Protein AF-A0A5Q4BJK0-F1 (afdb_monomer_lite)

Sequence (135 aa):
MPTIARFRTLWGIPAGDYFANWIAIFPDLKAKSYRLCQLGKDTPAPDLRPPGLTPKDHLDFYRKSLERAQILKPVKVNDQSGSDVWTLDRSVDFYRGTFQIDEELGCPGRVTHETHRNRSLFTPYAAKHILEKVP

Radius of gyration: 16.5 Å; chains: 1; bounding box: 42×37×38 Å

Structure (mmCIF, N/CA/C/O backbone):
data_AF-A0A5Q4BJK0-F1
#
_entry.id   AF-A0A5Q4BJK0-F1
#
loop_
_atom_site.group_PDB
_atom_site.id
_atom_site.type_symbol
_atom_site.label_atom_id
_atom_site.label_alt_id
_atom_site.label_comp_id
_atom_site.label_asym_id
_atom_site.label_entity_id
_atom_site.label_seq_id
_atom_site.pdbx_PDB_ins_code
_atom_site.Cartn_x
_atom_site.Cartn_y
_atom_site.Cartn_z
_atom_site.occupancy
_atom_site.B_iso_or_equiv
_atom_site.auth_seq_id
_atom_site.auth_comp_id
_atom_site.auth_asym_id
_atom_site.auth_atom_id
_atom_site.pdbx_PDB_model_num
ATOM 1 N N . MET A 1 1 ? 28.581 -21.369 -3.368 1.00 46.97 1 MET A N 1
ATOM 2 C CA . MET A 1 1 ? 28.879 -19.920 -3.298 1.00 46.97 1 MET A CA 1
ATOM 3 C C . MET A 1 1 ? 27.599 -19.178 -2.934 1.00 46.97 1 MET A C 1
ATOM 5 O O . MET A 1 1 ? 26.579 -19.484 -3.546 1.00 46.97 1 MET A O 1
ATOM 9 N N . PRO A 1 2 ? 27.604 -18.263 -1.950 1.00 50.06 2 PRO A N 1
ATOM 10 C CA . PRO A 1 2 ? 26.428 -17.453 -1.637 1.00 50.06 2 PRO A CA 1
ATOM 11 C C . PRO A 1 2 ? 26.131 -16.488 -2.795 1.00 50.06 2 PRO A C 1
ATOM 13 O O . PRO A 1 2 ? 27.029 -15.825 -3.304 1.00 50.06 2 PRO A O 1
ATOM 16 N N . THR A 1 3 ? 24.874 -16.430 -3.232 1.00 64.44 3 THR A N 1
ATOM 17 C CA . THR A 1 3 ? 24.395 -15.510 -4.275 1.00 64.44 3 THR A CA 1
ATOM 18 C C . THR A 1 3 ? 23.504 -14.450 -3.639 1.00 64.44 3 THR A C 1
ATOM 20 O O . THR A 1 3 ? 22.554 -14.770 -2.925 1.00 64.44 3 THR A O 1
ATOM 23 N N . ILE A 1 4 ? 23.798 -13.172 -3.890 1.00 60.53 4 ILE A N 1
ATOM 24 C CA . ILE A 1 4 ? 22.939 -12.068 -3.451 1.00 60.53 4 ILE A CA 1
ATOM 25 C C . ILE A 1 4 ? 21.682 -12.079 -4.326 1.00 60.53 4 ILE A C 1
ATOM 27 O O . ILE A 1 4 ? 21.711 -11.690 -5.489 1.00 60.53 4 ILE A O 1
ATOM 31 N N . ALA A 1 5 ? 20.566 -12.550 -3.769 1.00 61.09 5 ALA A N 1
ATOM 32 C CA . ALA A 1 5 ? 19.325 -12.724 -4.524 1.00 61.09 5 ALA A CA 1
ATOM 33 C C . ALA A 1 5 ? 18.515 -11.425 -4.697 1.00 61.09 5 ALA A C 1
ATOM 35 O O . ALA A 1 5 ? 17.704 -11.328 -5.622 1.00 61.09 5 ALA A O 1
ATOM 36 N N . ARG A 1 6 ? 18.682 -10.447 -3.793 1.00 61.09 6 ARG A N 1
ATOM 37 C CA . ARG A 1 6 ? 17.825 -9.252 -3.700 1.00 61.09 6 ARG A CA 1
ATOM 38 C C . ARG A 1 6 ? 18.632 -8.023 -3.294 1.00 61.09 6 ARG A C 1
ATOM 40 O O . ARG A 1 6 ? 19.458 -8.105 -2.390 1.00 61.09 6 ARG A O 1
ATOM 47 N N . PHE A 1 7 ? 18.343 -6.889 -3.924 1.00 65.12 7 PHE A N 1
ATOM 48 C CA . PHE A 1 7 ? 18.884 -5.582 -3.552 1.00 65.12 7 PHE A CA 1
ATOM 49 C C . PHE A 1 7 ? 17.729 -4.607 -3.295 1.00 65.12 7 PHE A C 1
ATOM 51 O O . PHE A 1 7 ? 16.747 -4.607 -4.042 1.00 65.12 7 PHE A O 1
ATOM 58 N N . ARG A 1 8 ? 17.810 -3.834 -2.200 1.00 57.38 8 ARG A N 1
ATOM 59 C CA . ARG A 1 8 ? 16.651 -3.109 -1.654 1.00 57.38 8 ARG A CA 1
ATOM 60 C C . ARG A 1 8 ? 16.380 -1.760 -2.320 1.00 57.38 8 ARG A C 1
ATOM 62 O O . ARG A 1 8 ? 15.220 -1.393 -2.348 1.00 57.38 8 ARG A O 1
ATOM 69 N N . THR A 1 9 ? 17.363 -1.050 -2.875 1.00 63.34 9 THR A N 1
ATOM 70 C CA . THR A 1 9 ? 17.125 0.266 -3.511 1.00 63.34 9 THR A CA 1
ATOM 71 C C . THR A 1 9 ? 18.378 0.788 -4.206 1.00 63.34 9 THR A C 1
ATOM 73 O O . THR A 1 9 ? 19.464 0.730 -3.630 1.00 63.34 9 THR A O 1
ATOM 76 N N . LEU A 1 10 ? 18.225 1.433 -5.359 1.00 58.22 10 LEU A N 1
ATOM 77 C CA . LEU A 1 10 ? 19.274 2.244 -5.985 1.00 58.22 10 LEU A CA 1
ATOM 78 C C . LEU A 1 10 ? 19.169 3.687 -5.492 1.00 58.22 10 LEU A C 1
ATOM 80 O O . LEU A 1 10 ? 18.667 4.567 -6.190 1.00 58.22 10 LEU A O 1
ATOM 84 N N . TRP A 1 11 ? 19.589 3.911 -4.246 1.00 59.72 11 TRP A N 1
ATOM 85 C CA . TRP A 1 11 ? 19.702 5.264 -3.707 1.00 59.72 11 TRP A CA 1
ATOM 86 C C . TRP A 1 11 ? 20.515 6.133 -4.676 1.00 59.72 11 TRP A C 1
ATOM 88 O O . TRP A 1 11 ? 21.609 5.745 -5.081 1.00 59.72 11 TRP A O 1
ATOM 98 N N . GLY A 1 12 ? 19.962 7.286 -5.060 1.00 66.38 12 GLY A N 1
ATOM 99 C CA . GLY A 1 12 ? 20.622 8.240 -5.955 1.00 66.38 12 GLY A CA 1
ATOM 100 C C . GLY A 1 12 ? 20.274 8.128 -7.443 1.00 66.38 12 GLY A C 1
ATOM 101 O O . GLY A 1 12 ? 20.795 8.926 -8.215 1.00 66.38 12 GLY A O 1
ATOM 102 N N . ILE A 1 13 ? 19.392 7.209 -7.862 1.00 72.25 13 ILE A N 1
ATOM 103 C CA . ILE A 1 13 ? 18.879 7.182 -9.245 1.00 72.25 13 ILE A CA 1
ATOM 104 C C . ILE A 1 13 ? 17.460 7.760 -9.282 1.00 72.25 13 ILE A C 1
ATOM 106 O O . ILE A 1 13 ? 16.551 7.127 -8.740 1.00 72.25 13 ILE A O 1
ATOM 110 N N . PRO A 1 14 ? 17.240 8.916 -9.937 1.00 76.06 14 PRO A N 1
ATOM 111 C CA . PRO A 1 14 ? 15.900 9.458 -10.127 1.00 76.06 14 PRO A CA 1
ATOM 112 C C . PRO A 1 14 ? 15.022 8.498 -10.933 1.00 76.06 14 PRO A C 1
ATOM 114 O O . PRO A 1 14 ? 15.479 8.002 -11.962 1.00 76.06 14 PRO A O 1
ATOM 117 N N . ALA A 1 15 ? 13.757 8.333 -10.536 1.00 71.06 15 ALA A N 1
ATOM 118 C CA . ALA A 1 15 ? 12.706 7.657 -11.306 1.00 71.06 15 ALA A CA 1
ATOM 119 C C . ALA A 1 15 ? 12.740 7.891 -12.819 1.00 71.06 15 ALA A C 1
ATOM 121 O O . ALA A 1 15 ? 12.712 6.967 -13.643 1.00 71.06 15 ALA A O 1
ATOM 122 N N . GLY A 1 16 ? 12.790 9.173 -13.174 1.00 76.19 16 GLY A N 1
ATOM 123 C CA . GLY A 1 16 ? 12.325 9.610 -14.482 1.00 76.19 16 GLY A CA 1
ATOM 124 C C . GLY A 1 16 ? 10.817 9.388 -14.628 1.00 76.19 16 GLY A C 1
ATOM 125 O O . GLY A 1 16 ? 10.158 8.790 -13.770 1.00 76.19 16 GLY A O 1
ATOM 126 N N . ASP A 1 17 ? 10.261 9.874 -15.729 1.00 80.25 17 ASP A N 1
ATOM 127 C CA . ASP A 1 17 ? 8.843 9.692 -16.016 1.00 80.25 17 ASP A CA 1
ATOM 128 C C . ASP A 1 17 ? 8.528 8.204 -16.180 1.00 80.25 17 ASP A C 1
ATOM 130 O O . ASP A 1 17 ? 9.215 7.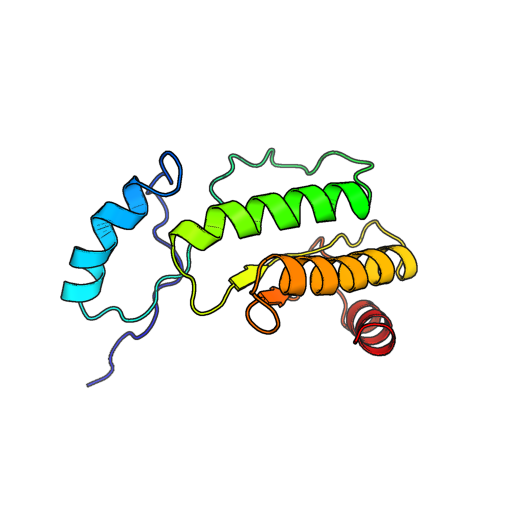481 -16.904 1.00 80.25 17 ASP A O 1
ATOM 134 N N . TYR A 1 18 ? 7.502 7.735 -15.464 1.00 78.94 18 TYR A N 1
ATOM 135 C CA . TYR A 1 18 ? 7.036 6.345 -15.519 1.00 78.94 18 TYR A CA 1
ATOM 136 C C . TYR A 1 18 ? 8.155 5.296 -15.350 1.00 78.94 18 TYR A C 1
ATOM 138 O O . TYR A 1 18 ? 8.125 4.239 -15.979 1.00 78.94 18 TYR A O 1
ATOM 146 N N . PHE A 1 19 ? 9.130 5.579 -14.478 1.00 84.50 19 PHE A N 1
ATOM 147 C CA . PHE A 1 19 ? 10.275 4.710 -14.174 1.00 84.50 19 PHE A CA 1
ATOM 148 C C . PHE A 1 19 ? 11.255 4.484 -15.337 1.00 84.50 19 PHE A C 1
ATOM 150 O O . PHE A 1 19 ? 12.027 3.523 -15.298 1.00 84.50 19 PHE A O 1
ATOM 157 N N . ALA A 1 20 ? 11.259 5.340 -16.366 1.00 86.75 20 ALA A N 1
ATOM 158 C CA . ALA A 1 20 ? 12.110 5.176 -17.548 1.00 86.75 20 ALA A CA 1
ATOM 159 C C . ALA A 1 20 ? 13.595 4.947 -17.204 1.00 86.75 20 ALA A C 1
ATOM 161 O O . ALA A 1 20 ? 14.231 4.051 -17.766 1.00 86.75 20 ALA A O 1
ATOM 162 N N . ASN A 1 21 ? 14.130 5.685 -16.226 1.00 87.12 21 ASN A N 1
ATOM 163 C CA . ASN A 1 21 ? 15.532 5.554 -15.823 1.00 87.12 21 ASN A CA 1
ATOM 164 C C . ASN A 1 21 ? 15.810 4.204 -15.148 1.00 87.12 21 ASN A C 1
ATOM 166 O O . ASN A 1 21 ? 16.869 3.614 -15.347 1.00 87.12 21 ASN A O 1
ATOM 170 N N . TRP A 1 22 ? 14.861 3.690 -14.361 1.00 84.69 22 TRP A N 1
ATOM 171 C CA . TRP A 1 22 ? 14.983 2.375 -13.730 1.00 84.69 22 TRP A CA 1
ATOM 172 C C . TRP A 1 22 ? 14.806 1.228 -14.724 1.00 84.69 22 TRP A C 1
ATOM 174 O O . TRP A 1 22 ? 15.514 0.227 -14.641 1.00 84.69 22 TRP A O 1
ATOM 184 N N . ILE A 1 23 ? 13.909 1.368 -15.698 1.00 87.44 23 ILE A N 1
ATOM 185 C CA . ILE A 1 23 ? 13.720 0.357 -16.743 1.00 87.44 23 ILE A CA 1
ATOM 186 C C . ILE A 1 23 ? 15.015 0.168 -17.546 1.00 87.44 23 ILE A C 1
ATOM 188 O O . ILE A 1 23 ? 15.404 -0.970 -17.817 1.00 87.44 23 ILE A O 1
ATOM 192 N N . ALA A 1 24 ? 15.717 1.262 -17.859 1.00 89.69 24 ALA A N 1
ATOM 193 C CA . ALA A 1 24 ? 16.956 1.237 -18.637 1.00 89.69 24 ALA A CA 1
ATOM 194 C C . ALA A 1 24 ? 18.090 0.426 -17.979 1.00 89.69 24 ALA A C 1
ATOM 196 O O . ALA A 1 24 ? 18.908 -0.162 -18.680 1.00 89.69 24 ALA A O 1
ATOM 197 N N . ILE A 1 25 ? 18.127 0.349 -16.647 1.00 87.31 25 ILE A N 1
ATOM 198 C CA . ILE A 1 25 ? 19.209 -0.317 -15.899 1.00 87.31 25 ILE A CA 1
ATOM 199 C C . ILE A 1 25 ? 18.905 -1.777 -15.534 1.00 87.31 25 ILE A C 1
ATOM 201 O O . ILE A 1 25 ? 19.796 -2.506 -15.093 1.00 87.31 25 ILE A O 1
ATOM 205 N N . PHE A 1 26 ? 17.661 -2.242 -15.690 1.00 87.25 26 PHE A N 1
ATOM 206 C CA . PHE A 1 26 ? 17.302 -3.626 -15.363 1.00 87.25 26 PHE A CA 1
ATOM 207 C C . PHE A 1 26 ? 18.116 -4.687 -16.124 1.00 87.25 26 PHE A C 1
ATOM 209 O O . PHE A 1 26 ? 18.476 -5.686 -15.489 1.00 87.25 26 PHE A O 1
ATOM 216 N N . PRO A 1 27 ? 18.454 -4.520 -17.422 1.00 90.12 27 PRO A N 1
ATOM 217 C CA . PRO A 1 27 ? 19.323 -5.462 -18.128 1.00 90.12 27 PRO A CA 1
ATOM 218 C C . PRO A 1 27 ? 20.692 -5.622 -17.455 1.00 90.12 27 PRO A C 1
ATOM 220 O O . PRO A 1 27 ? 21.136 -6.752 -17.240 1.00 90.12 27 PRO A O 1
ATOM 223 N N . ASP A 1 28 ? 21.309 -4.519 -17.029 1.00 88.56 28 ASP A N 1
ATOM 224 C CA . ASP A 1 28 ? 22.618 -4.526 -16.366 1.00 88.56 28 ASP A CA 1
ATOM 225 C C . ASP A 1 28 ? 22.561 -5.211 -15.000 1.00 88.56 28 ASP A C 1
ATOM 227 O O . ASP A 1 28 ? 23.440 -6.000 -14.643 1.00 88.56 28 ASP A O 1
ATOM 231 N N . LEU A 1 29 ? 21.503 -4.955 -14.224 1.00 85.19 29 LEU A N 1
ATOM 232 C CA . LEU A 1 29 ? 21.287 -5.644 -12.950 1.00 85.19 29 LEU A CA 1
ATOM 233 C C . LEU A 1 29 ? 21.097 -7.149 -13.163 1.00 85.19 29 LEU A C 1
ATOM 235 O O . LEU A 1 29 ? 21.658 -7.963 -12.426 1.00 85.19 29 LEU A O 1
ATOM 239 N N . LYS A 1 30 ? 20.353 -7.538 -14.201 1.00 85.06 30 LYS A N 1
ATOM 240 C CA . LYS A 1 30 ? 20.157 -8.946 -14.551 1.00 85.06 30 LYS A CA 1
ATOM 241 C C . LYS A 1 30 ? 21.473 -9.613 -14.963 1.00 85.06 30 LYS A C 1
ATOM 243 O O . LYS A 1 30 ? 21.731 -10.736 -14.530 1.00 85.06 30 LYS A O 1
ATOM 248 N N . ALA A 1 31 ? 22.321 -8.922 -15.730 1.00 87.25 31 ALA A N 1
ATOM 249 C CA . ALA A 1 31 ? 23.656 -9.396 -16.105 1.00 87.25 31 ALA A CA 1
ATOM 250 C C . ALA A 1 31 ? 24.563 -9.599 -14.877 1.00 87.25 31 ALA A C 1
ATOM 252 O O . ALA A 1 31 ? 25.311 -10.572 -14.805 1.00 87.25 31 ALA A O 1
ATOM 253 N N . LYS A 1 32 ? 24.410 -8.759 -13.845 1.00 85.75 32 LYS A N 1
ATOM 254 C CA . LYS A 1 32 ? 25.060 -8.909 -12.529 1.00 85.75 32 LYS A CA 1
ATOM 255 C C . LYS A 1 32 ? 24.422 -9.986 -11.637 1.00 85.75 32 LYS A C 1
ATOM 257 O O . LYS A 1 32 ? 24.711 -10.059 -10.448 1.00 85.75 32 LYS A O 1
ATOM 262 N N . SER A 1 33 ? 23.574 -10.848 -12.202 1.00 82.56 33 SER A N 1
ATOM 263 C CA . SER A 1 33 ? 22.889 -11.959 -11.528 1.00 82.56 33 SER A CA 1
ATOM 264 C C . SER A 1 33 ? 21.850 -11.571 -10.471 1.00 82.56 33 SER A C 1
ATOM 266 O O . SER A 1 33 ? 21.328 -12.459 -9.791 1.00 82.56 33 SER A O 1
ATOM 268 N N . TYR A 1 34 ? 21.456 -10.298 -10.378 1.00 79.94 34 TYR A N 1
ATOM 269 C CA . TYR A 1 34 ? 20.322 -9.918 -9.537 1.00 79.94 34 TYR A CA 1
ATOM 270 C C . TYR A 1 34 ? 19.021 -10.508 -10.093 1.00 79.94 34 TYR A C 1
ATOM 272 O O . TYR A 1 34 ? 18.796 -10.553 -11.305 1.00 79.94 34 TYR A O 1
ATOM 280 N N . ARG A 1 35 ? 18.162 -10.998 -9.191 1.00 78.56 35 ARG A N 1
ATOM 281 C CA . ARG A 1 35 ? 16.894 -11.662 -9.545 1.00 78.56 35 ARG A CA 1
ATOM 282 C C . ARG A 1 35 ? 15.663 -10.817 -9.227 1.00 78.56 35 ARG A C 1
ATOM 284 O O . ARG A 1 35 ? 14.651 -10.976 -9.897 1.00 78.56 35 ARG A O 1
ATOM 291 N N . LEU A 1 36 ? 15.743 -9.943 -8.221 1.00 72.56 36 LEU A N 1
ATOM 292 C CA . LEU A 1 36 ? 14.663 -9.044 -7.805 1.00 72.56 36 LEU A CA 1
ATOM 293 C C . LEU A 1 36 ? 15.234 -7.687 -7.373 1.00 72.56 36 LEU A C 1
ATOM 295 O O . LEU A 1 36 ? 16.255 -7.633 -6.681 1.00 72.56 36 LEU A O 1
ATOM 299 N N . CYS A 1 37 ? 14.537 -6.613 -7.739 1.00 71.44 37 CYS A N 1
ATOM 300 C CA . CYS A 1 37 ? 14.831 -5.243 -7.329 1.00 71.44 37 CYS A CA 1
ATOM 301 C C . CYS A 1 37 ? 13.601 -4.663 -6.623 1.00 71.44 37 CYS A C 1
ATOM 303 O O . CYS A 1 37 ? 12.492 -4.770 -7.147 1.00 71.44 37 CYS A O 1
ATOM 305 N N . GLN A 1 38 ? 13.785 -4.090 -5.430 1.00 69.88 38 GLN A N 1
ATOM 306 C CA . GLN A 1 38 ? 12.740 -3.304 -4.779 1.00 69.88 38 GLN A CA 1
ATOM 307 C C . GLN A 1 38 ? 12.920 -1.833 -5.156 1.00 69.88 38 GLN A C 1
ATOM 309 O O . GLN A 1 38 ? 14.021 -1.286 -5.099 1.00 69.88 38 GLN A O 1
ATOM 314 N N . LEU A 1 39 ? 11.817 -1.216 -5.560 1.00 67.50 39 LEU A N 1
ATOM 315 C CA . LEU A 1 39 ? 11.765 0.144 -6.064 1.00 67.50 39 LEU A CA 1
ATOM 316 C C . LEU A 1 39 ? 10.943 1.017 -5.110 1.00 67.50 39 LEU A C 1
ATOM 318 O O . LEU A 1 39 ? 9.888 0.596 -4.634 1.00 67.50 39 LEU A O 1
ATOM 322 N N . GLY A 1 40 ? 11.467 2.200 -4.779 1.00 65.88 40 GLY A N 1
ATOM 323 C CA . GLY A 1 40 ? 10.794 3.174 -3.915 1.00 65.88 40 GLY A CA 1
ATOM 324 C C . GLY A 1 40 ? 9.694 3.939 -4.656 1.00 65.88 40 GLY A C 1
ATOM 325 O O . GLY A 1 40 ? 9.585 3.865 -5.875 1.00 65.88 40 GLY A O 1
ATOM 326 N N . LYS A 1 41 ? 8.862 4.701 -3.937 1.00 63.84 41 LYS A N 1
ATOM 327 C CA . LYS A 1 41 ? 7.961 5.665 -4.589 1.00 63.84 41 LYS A CA 1
ATOM 328 C C . LYS A 1 41 ? 8.776 6.905 -4.975 1.00 63.84 41 LYS A C 1
ATOM 330 O O . LYS A 1 41 ? 9.267 7.596 -4.086 1.00 63.84 41 LYS A O 1
ATOM 335 N N . ASP A 1 42 ? 8.884 7.197 -6.273 1.00 56.34 42 ASP A N 1
ATOM 336 C CA . ASP A 1 42 ? 9.464 8.446 -6.791 1.00 56.34 42 ASP A CA 1
ATOM 337 C C . ASP A 1 42 ? 8.515 9.613 -6.566 1.00 56.34 42 ASP A C 1
ATOM 339 O O . ASP A 1 42 ? 7.765 10.038 -7.448 1.00 56.34 42 ASP A O 1
ATOM 343 N N . THR A 1 43 ? 8.500 10.105 -5.342 1.00 51.41 43 THR A N 1
ATOM 344 C CA . THR A 1 43 ? 7.882 11.383 -5.022 1.00 51.41 43 THR A CA 1
ATOM 345 C C . THR A 1 43 ? 8.864 12.154 -4.161 1.00 51.41 43 THR A C 1
ATOM 347 O O . THR A 1 43 ? 9.308 11.592 -3.155 1.00 51.41 43 THR A O 1
ATOM 350 N N . PRO A 1 44 ? 9.188 13.417 -4.497 1.00 46.28 44 PRO A N 1
ATOM 351 C CA . PRO A 1 44 ? 9.698 14.342 -3.501 1.00 46.28 44 PRO A CA 1
ATOM 352 C C . PRO A 1 44 ? 8.568 14.508 -2.485 1.00 46.28 44 PRO A C 1
ATOM 354 O O . PRO A 1 44 ? 7.623 15.265 -2.694 1.00 46.28 44 PRO A O 1
ATOM 357 N N . ALA A 1 45 ? 8.568 13.675 -1.449 1.00 46.81 45 ALA A N 1
ATOM 358 C CA . ALA A 1 45 ? 7.612 13.833 -0.377 1.00 46.81 45 ALA A CA 1
ATOM 359 C C . ALA A 1 45 ? 7.988 15.135 0.340 1.00 46.81 45 ALA A C 1
ATOM 361 O O . ALA A 1 45 ? 9.158 15.290 0.693 1.00 46.81 45 ALA A O 1
ATOM 362 N N . PRO A 1 46 ? 7.053 16.071 0.572 1.00 47.78 46 PRO A N 1
ATOM 363 C CA . PRO A 1 46 ? 7.267 17.016 1.654 1.00 47.78 46 PRO A CA 1
ATOM 364 C C . PRO A 1 46 ? 7.539 16.202 2.926 1.00 47.78 46 PRO A C 1
ATOM 366 O O . PRO A 1 46 ? 6.899 15.168 3.147 1.00 47.78 46 PRO A O 1
ATOM 369 N N . ASP A 1 47 ? 8.476 16.660 3.757 1.00 51.09 47 ASP A N 1
ATOM 370 C CA . ASP A 1 47 ? 8.893 15.968 4.990 1.00 51.09 47 ASP A CA 1
ATOM 371 C C . ASP A 1 47 ? 7.715 15.659 5.938 1.00 51.09 47 ASP A C 1
ATOM 373 O O . ASP A 1 47 ? 7.815 14.812 6.828 1.00 51.09 47 ASP A O 1
ATOM 377 N N . LEU A 1 48 ? 6.565 16.310 5.724 1.00 59.03 48 LEU A N 1
ATOM 378 C CA . LEU A 1 48 ? 5.330 16.125 6.468 1.00 59.03 48 LEU A CA 1
ATOM 379 C C . LEU A 1 48 ? 4.160 15.828 5.523 1.00 59.03 48 LEU A C 1
ATOM 381 O O . LEU A 1 48 ? 3.900 16.559 4.566 1.00 59.03 48 LEU A O 1
ATOM 385 N N . ARG A 1 49 ? 3.401 14.767 5.830 1.00 68.25 49 ARG A N 1
ATOM 386 C CA . ARG A 1 49 ? 2.100 14.528 5.190 1.00 68.25 49 ARG A CA 1
ATOM 387 C C . ARG A 1 49 ? 1.154 15.684 5.537 1.00 68.25 49 ARG A C 1
ATOM 389 O O . ARG A 1 49 ? 1.084 16.038 6.716 1.00 68.25 49 ARG A O 1
ATOM 396 N N . PRO A 1 50 ? 0.396 16.222 4.566 1.00 78.19 50 PRO A N 1
ATOM 397 C CA . PRO A 1 50 ? -0.632 17.211 4.855 1.00 78.19 50 PRO A CA 1
ATOM 398 C C . PRO A 1 50 ? -1.602 16.695 5.931 1.00 78.19 50 PRO A C 1
ATOM 400 O O . PRO A 1 50 ? -2.029 15.535 5.860 1.00 78.19 50 PRO A O 1
ATOM 403 N N . PRO A 1 51 ? -1.947 17.513 6.939 1.00 79.62 51 PRO A N 1
ATOM 404 C CA . PRO A 1 51 ? -2.939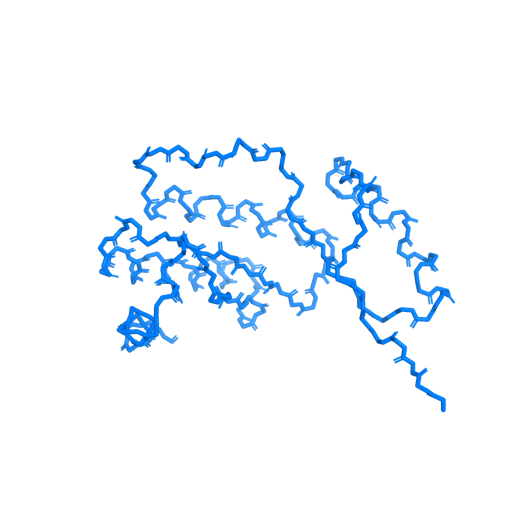 17.125 7.929 1.00 79.62 51 PRO A CA 1
ATOM 405 C C . PRO A 1 51 ? -4.324 17.000 7.281 1.00 79.62 51 PRO A C 1
ATOM 407 O O . PRO A 1 51 ? -4.624 17.653 6.285 1.00 79.62 51 PRO A O 1
ATOM 410 N N . GLY A 1 52 ? -5.187 16.170 7.869 1.00 86.75 52 GLY A N 1
ATOM 411 C CA . GLY A 1 52 ? -6.594 16.065 7.467 1.00 86.75 52 GLY A CA 1
ATOM 412 C C . GLY A 1 52 ? -6.897 15.114 6.305 1.00 86.75 52 GLY A C 1
ATOM 413 O O . GLY A 1 52 ? -8.070 14.950 5.981 1.00 86.75 52 GLY A O 1
ATOM 414 N N . LEU A 1 53 ? -5.895 14.443 5.724 1.00 90.44 53 LEU A N 1
ATOM 415 C CA . LEU A 1 53 ? -6.133 13.429 4.691 1.00 90.44 53 LEU A CA 1
ATOM 416 C C . LEU A 1 53 ? -7.038 12.303 5.206 1.00 90.44 53 LEU A C 1
ATOM 418 O O . LEU A 1 53 ? -6.823 11.733 6.283 1.00 90.44 53 LEU A O 1
ATOM 422 N N . THR A 1 54 ? -8.052 11.978 4.414 1.00 94.56 54 THR A N 1
ATOM 423 C CA . THR A 1 54 ? -9.062 10.969 4.731 1.00 94.56 54 THR A CA 1
ATOM 424 C C . THR A 1 54 ? -8.674 9.590 4.180 1.00 94.56 54 THR A C 1
ATOM 426 O O . THR A 1 54 ? -7.810 9.488 3.301 1.00 94.56 54 THR A O 1
ATOM 429 N N . PRO A 1 55 ? -9.328 8.506 4.646 1.00 96.19 55 PRO A N 1
ATOM 430 C CA . PRO A 1 55 ? -9.228 7.191 4.013 1.00 96.19 55 PRO A CA 1
ATOM 431 C C . PRO A 1 55 ? -9.441 7.225 2.497 1.00 96.19 55 PRO A C 1
ATOM 433 O O . PRO A 1 55 ? -8.680 6.600 1.765 1.00 96.19 55 PRO A O 1
ATOM 436 N N . LYS A 1 56 ? -10.422 8.003 2.020 1.00 96.19 56 LYS A N 1
ATOM 437 C CA . LYS A 1 56 ? -10.719 8.145 0.591 1.00 96.19 56 LYS A CA 1
ATOM 438 C C . LYS A 1 56 ? -9.547 8.762 -0.174 1.00 96.19 56 LYS A C 1
ATOM 440 O O . LYS A 1 56 ? -9.126 8.197 -1.175 1.00 96.19 56 LYS A O 1
ATOM 445 N N . ASP A 1 57 ? -8.971 9.852 0.333 1.00 93.81 57 ASP A N 1
ATOM 446 C CA . ASP A 1 57 ? -7.817 10.491 -0.317 1.00 93.81 57 ASP A CA 1
ATOM 447 C C . ASP A 1 57 ? -6.642 9.510 -0.431 1.00 93.81 57 ASP A C 1
ATOM 449 O O . ASP A 1 57 ? -5.980 9.410 -1.463 1.00 93.81 57 ASP A O 1
ATOM 453 N N . HIS A 1 58 ? -6.399 8.728 0.624 1.00 93.19 58 HIS A N 1
ATOM 454 C CA . HIS A 1 58 ? -5.365 7.697 0.609 1.00 93.19 58 HIS A CA 1
ATOM 455 C C . HIS A 1 58 ? -5.668 6.559 -0.374 1.00 93.19 58 HIS A C 1
ATOM 457 O O . HIS A 1 58 ? -4.727 6.053 -0.983 1.00 93.19 58 HIS A O 1
ATOM 463 N N . LEU A 1 59 ? -6.933 6.164 -0.550 1.00 96.62 59 LEU A N 1
ATOM 464 C CA . LEU A 1 59 ? -7.341 5.183 -1.561 1.00 96.62 59 LEU A CA 1
ATOM 465 C C . LEU A 1 59 ? -7.111 5.706 -2.985 1.00 96.62 59 LEU A C 1
ATOM 467 O O . LEU A 1 59 ? -6.596 4.970 -3.827 1.00 96.62 59 LEU A O 1
ATOM 471 N N . ASP A 1 60 ? -7.386 6.987 -3.235 1.00 95.06 60 ASP A N 1
ATOM 472 C CA . ASP A 1 60 ? -7.111 7.619 -4.528 1.00 95.06 60 ASP A CA 1
ATOM 473 C C . ASP A 1 60 ? -5.600 7.632 -4.829 1.00 95.06 60 ASP A C 1
ATOM 475 O O . ASP A 1 60 ? -5.171 7.308 -5.941 1.00 95.06 60 ASP A O 1
ATOM 479 N N . PHE A 1 61 ? -4.762 7.949 -3.833 1.00 90.94 61 PHE A N 1
ATOM 480 C CA . PHE A 1 61 ? -3.302 7.861 -3.971 1.00 90.94 61 PHE A CA 1
ATOM 481 C C . PHE A 1 61 ? -2.809 6.423 -4.155 1.00 90.94 61 PHE A C 1
ATOM 483 O O . PHE A 1 61 ? -1.866 6.186 -4.918 1.00 90.94 61 PHE A O 1
ATOM 490 N N . TYR A 1 62 ? -3.419 5.472 -3.452 1.00 93.94 62 TYR A N 1
ATOM 491 C CA . TYR A 1 62 ? -3.102 4.054 -3.542 1.00 93.94 62 TYR A CA 1
ATOM 492 C C . TYR A 1 62 ? -3.374 3.516 -4.951 1.00 93.94 62 TYR A C 1
ATOM 494 O O . TYR A 1 62 ? -2.446 2.998 -5.575 1.00 93.94 62 TYR A O 1
ATOM 502 N N . ARG A 1 63 ? -4.573 3.754 -5.506 1.00 95.62 63 ARG A N 1
ATOM 503 C CA . ARG A 1 63 ? -4.929 3.371 -6.883 1.00 95.62 63 ARG A CA 1
ATOM 504 C C . ARG A 1 63 ? -3.931 3.924 -7.896 1.00 95.62 63 ARG A C 1
ATOM 506 O O . ARG A 1 63 ? -3.312 3.152 -8.621 1.00 95.62 63 ARG A O 1
ATOM 513 N N . LYS A 1 64 ? -3.700 5.242 -7.886 1.00 92.56 64 LYS A N 1
ATOM 514 C CA . LYS A 1 64 ? -2.759 5.900 -8.813 1.00 92.56 64 LYS A CA 1
ATOM 515 C C . LYS A 1 64 ? -1.341 5.335 -8.696 1.00 92.56 64 LYS A C 1
ATOM 517 O O . LYS A 1 64 ? -0.624 5.208 -9.688 1.00 92.56 64 LYS A O 1
ATOM 522 N N . SER A 1 65 ? -0.918 4.995 -7.475 1.00 89.62 65 SER A N 1
ATOM 523 C CA . SER A 1 65 ? 0.391 4.380 -7.237 1.00 89.62 65 SER A CA 1
ATOM 524 C C . SER A 1 65 ? 0.483 2.990 -7.862 1.00 89.62 65 SER A C 1
ATOM 526 O O . SER A 1 65 ? 1.509 2.680 -8.469 1.00 89.62 65 SER A O 1
ATOM 528 N N . LEU A 1 66 ? -0.565 2.173 -7.725 1.00 92.44 66 LEU A N 1
ATOM 529 C CA . LEU A 1 66 ? -0.627 0.839 -8.316 1.00 92.44 66 LEU A CA 1
ATOM 530 C C . LEU A 1 66 ? -0.690 0.894 -9.841 1.00 92.44 66 LEU A C 1
ATOM 532 O O . LEU A 1 66 ? 0.123 0.232 -10.478 1.00 92.44 66 LEU A O 1
ATOM 536 N N . GLU A 1 67 ? -1.566 1.722 -10.417 1.00 92.75 67 GLU A N 1
ATOM 537 C CA . GLU A 1 67 ? -1.677 1.936 -11.870 1.00 92.75 67 GLU A CA 1
ATOM 538 C C . GLU A 1 67 ? -0.318 2.285 -12.485 1.00 92.75 67 GLU A C 1
ATOM 540 O O . GLU A 1 67 ? 0.126 1.651 -13.443 1.00 92.75 67 GLU A O 1
ATOM 545 N N . ARG A 1 68 ? 0.408 3.228 -11.872 1.00 88.06 68 ARG A N 1
ATOM 546 C CA . ARG A 1 68 ? 1.760 3.594 -12.308 1.00 88.06 68 ARG A CA 1
ATOM 547 C C . ARG A 1 68 ? 2.738 2.424 -12.179 1.00 88.06 68 ARG A C 1
ATOM 549 O O . ARG A 1 68 ? 3.540 2.189 -13.081 1.00 88.06 68 ARG A O 1
ATOM 556 N N . ALA A 1 69 ? 2.691 1.689 -11.067 1.00 88.25 69 ALA A N 1
ATOM 557 C CA . ALA A 1 69 ? 3.586 0.562 -10.816 1.00 88.25 69 ALA A CA 1
ATOM 558 C C . ALA A 1 69 ? 3.366 -0.616 -11.781 1.00 88.25 69 ALA A C 1
ATOM 560 O O . ALA A 1 69 ? 4.307 -1.378 -12.006 1.00 88.25 69 ALA A O 1
ATOM 561 N N . GLN A 1 70 ? 2.182 -0.764 -12.392 1.00 89.62 70 GLN A N 1
ATOM 562 C CA . GLN A 1 70 ? 1.901 -1.860 -13.330 1.00 89.62 70 GLN A CA 1
ATOM 563 C C . GLN A 1 70 ? 2.837 -1.885 -14.544 1.00 89.62 70 GLN A C 1
ATOM 565 O O . GLN A 1 70 ? 3.118 -2.964 -15.068 1.00 89.62 70 GLN A O 1
ATOM 570 N N . ILE A 1 71 ? 3.387 -0.734 -14.947 1.00 90.19 71 ILE A N 1
ATOM 571 C CA . ILE A 1 71 ? 4.374 -0.625 -16.037 1.00 90.19 71 ILE A CA 1
ATOM 572 C C . ILE A 1 71 ? 5.583 -1.535 -15.780 1.00 90.19 71 ILE A C 1
ATOM 574 O O . ILE A 1 71 ? 6.133 -2.134 -16.703 1.00 90.19 71 ILE A O 1
ATOM 578 N N . LEU A 1 72 ? 5.953 -1.703 -14.508 1.00 88.38 72 LEU A N 1
ATOM 579 C CA . LEU A 1 72 ? 7.074 -2.534 -14.074 1.00 88.38 72 LEU A CA 1
ATOM 580 C C . LEU A 1 72 ? 6.738 -4.029 -14.005 1.00 88.38 72 LEU A C 1
ATOM 582 O O . LEU A 1 72 ? 7.633 -4.834 -13.754 1.00 88.38 72 LEU A O 1
ATOM 586 N N . LYS A 1 73 ? 5.467 -4.410 -14.196 1.00 89.94 73 LYS A N 1
ATOM 587 C CA . LYS A 1 73 ? 4.957 -5.786 -14.053 1.00 89.94 73 LYS A CA 1
ATOM 588 C C . LYS A 1 73 ? 5.435 -6.449 -12.745 1.00 89.94 73 LYS A C 1
ATOM 590 O O . LYS A 1 73 ? 6.082 -7.500 -12.785 1.00 89.94 73 LYS A O 1
ATOM 595 N N . PRO A 1 74 ? 5.171 -5.834 -11.576 1.00 89.44 74 PRO A N 1
ATOM 596 C CA . PRO A 1 74 ? 5.723 -6.296 -10.311 1.00 89.44 74 PRO A CA 1
ATOM 597 C C . PRO A 1 74 ? 5.177 -7.677 -9.934 1.00 89.44 74 PRO A C 1
ATOM 599 O O . PRO A 1 74 ? 3.976 -7.929 -9.992 1.00 89.44 74 PRO A O 1
ATOM 602 N N . VAL A 1 75 ? 6.065 -8.561 -9.472 1.00 89.81 75 VAL A N 1
ATOM 603 C CA . VAL A 1 75 ? 5.676 -9.873 -8.918 1.00 89.81 75 VAL A CA 1
ATOM 604 C C . VAL A 1 75 ? 4.989 -9.713 -7.558 1.00 89.81 75 VAL A C 1
ATOM 606 O O . VAL A 1 75 ? 4.113 -10.495 -7.201 1.00 89.81 75 VAL A O 1
ATOM 609 N N . LYS A 1 76 ? 5.397 -8.699 -6.790 1.00 90.56 76 LYS A N 1
ATOM 610 C CA . LYS A 1 76 ? 4.849 -8.359 -5.477 1.00 90.56 76 LYS A CA 1
ATOM 611 C C . LYS A 1 76 ? 5.000 -6.862 -5.237 1.00 90.56 76 LYS A C 1
ATOM 613 O O . LYS A 1 76 ? 5.998 -6.276 -5.658 1.00 90.56 76 LYS A O 1
ATOM 618 N N . VAL A 1 77 ? 4.038 -6.260 -4.551 1.00 91.25 77 VAL A N 1
ATOM 619 C CA . VAL A 1 77 ? 4.048 -4.846 -4.168 1.00 91.25 77 VAL A CA 1
ATOM 620 C C . VAL A 1 77 ? 4.042 -4.770 -2.652 1.00 91.25 77 VAL A C 1
ATOM 622 O O . VAL A 1 77 ? 3.266 -5.457 -2.005 1.00 91.25 77 VAL A O 1
ATOM 625 N N . ASN A 1 78 ? 4.910 -3.943 -2.082 1.00 90.69 78 ASN A N 1
ATOM 626 C CA . ASN A 1 78 ? 4.927 -3.683 -0.649 1.00 90.69 78 ASN A CA 1
ATOM 627 C C . ASN A 1 78 ? 4.520 -2.232 -0.410 1.00 90.69 78 ASN A C 1
ATOM 629 O O . ASN A 1 78 ? 5.195 -1.331 -0.911 1.00 90.69 78 ASN A O 1
ATOM 633 N N . ASP A 1 79 ? 3.439 -2.010 0.331 1.00 89.81 79 ASP A N 1
ATOM 634 C CA . ASP A 1 79 ? 2.893 -0.682 0.580 1.00 89.81 79 ASP A CA 1
ATOM 635 C C . ASP A 1 79 ? 2.951 -0.308 2.062 1.00 89.81 79 ASP A C 1
ATOM 637 O O . ASP A 1 79 ? 2.558 -1.065 2.949 1.00 89.81 79 ASP A O 1
ATOM 641 N N . GLN A 1 80 ? 3.420 0.911 2.320 1.00 90.69 80 GLN A N 1
ATOM 642 C CA . GLN A 1 80 ? 3.327 1.548 3.628 1.00 90.69 80 GLN A CA 1
ATOM 643 C C . GLN A 1 80 ? 2.002 2.306 3.671 1.00 90.69 80 GLN A C 1
ATOM 645 O O . GLN A 1 80 ? 1.931 3.493 3.341 1.00 90.69 80 GLN A O 1
ATOM 650 N N . SER A 1 81 ? 0.943 1.593 4.025 1.00 91.56 81 SER A N 1
ATOM 651 C CA . SER A 1 81 ? -0.439 2.013 3.804 1.00 91.56 81 SER A CA 1
ATOM 652 C C . SER A 1 81 ? -1.119 2.573 5.052 1.00 91.56 81 SER A C 1
ATOM 654 O O . SER A 1 81 ? -0.719 2.316 6.185 1.00 91.56 81 SER A O 1
ATOM 656 N N . GLY A 1 82 ? -2.186 3.344 4.852 1.00 93.12 82 GLY A N 1
ATOM 657 C CA . GLY A 1 82 ? -2.971 3.916 5.944 1.00 93.12 82 GLY A CA 1
ATOM 658 C C . GLY A 1 82 ? -2.253 5.007 6.751 1.00 93.12 82 GLY A C 1
ATOM 659 O O . GLY A 1 82 ? -1.213 5.553 6.344 1.00 93.12 82 GLY A O 1
ATOM 660 N N . SER A 1 83 ? -2.848 5.347 7.893 1.00 93.44 83 SER A N 1
ATOM 661 C CA . SER A 1 83 ? -2.403 6.392 8.813 1.00 93.44 83 SER A CA 1
ATOM 662 C C . SER A 1 83 ? -2.853 6.093 10.245 1.00 93.44 83 SER A C 1
ATOM 664 O O . SER A 1 83 ? -4.008 5.746 10.475 1.00 93.44 83 SER A O 1
ATOM 666 N N . ASP A 1 84 ? -1.952 6.256 11.208 1.00 93.19 84 ASP A N 1
ATOM 667 C CA . ASP A 1 84 ? -2.207 6.077 12.646 1.00 93.19 84 ASP A CA 1
ATOM 668 C C . ASP A 1 84 ? -2.884 7.283 13.318 1.00 93.19 84 ASP A C 1
ATOM 670 O O . ASP A 1 84 ? -3.292 7.194 14.470 1.00 93.19 84 ASP A O 1
ATOM 674 N N . VAL A 1 85 ? -3.068 8.391 12.594 1.00 92.88 85 VAL A N 1
ATOM 675 C CA . VAL A 1 85 ? -3.877 9.538 13.055 1.00 92.88 85 VAL A CA 1
ATOM 676 C C . VAL A 1 85 ? -5.385 9.289 12.937 1.00 92.88 85 VAL A C 1
ATOM 678 O O . VAL A 1 85 ? -6.189 10.068 13.445 1.00 92.88 85 VAL A O 1
ATOM 681 N N . TRP A 1 86 ? -5.790 8.250 12.204 1.00 94.94 86 TRP A N 1
ATOM 682 C CA . TRP A 1 86 ? -7.193 7.897 12.031 1.00 94.94 86 TRP A CA 1
ATOM 683 C C . TRP A 1 86 ? -7.703 7.058 13.200 1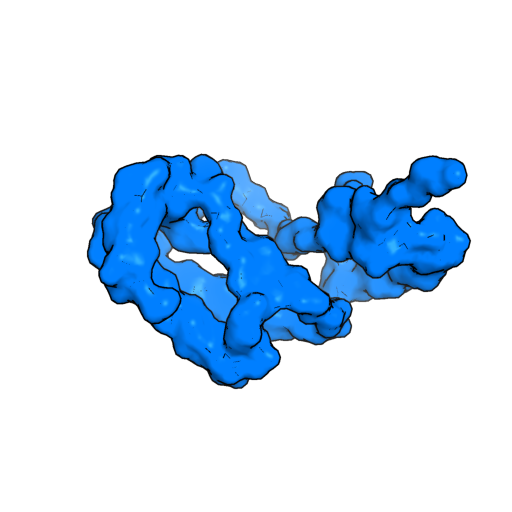.00 94.94 86 TRP A C 1
ATOM 685 O O . TRP A 1 86 ? -6.947 6.360 13.870 1.00 94.94 86 TRP A O 1
ATOM 695 N N . THR A 1 87 ? -9.023 7.047 13.386 1.00 96.94 87 THR A N 1
ATOM 696 C CA . THR A 1 87 ? -9.656 6.017 14.212 1.00 96.94 87 THR A CA 1
ATOM 697 C C . THR A 1 87 ? -9.427 4.630 13.599 1.00 96.94 87 THR A C 1
ATOM 699 O O . THR A 1 87 ? -9.193 4.489 12.392 1.00 96.94 87 THR A O 1
ATOM 702 N N . LEU A 1 88 ? -9.518 3.584 14.425 1.00 97.12 88 LEU A N 1
ATOM 703 C CA . LEU A 1 88 ? -9.359 2.209 13.948 1.00 97.12 88 LEU A CA 1
ATOM 704 C C . LEU A 1 88 ? -10.420 1.843 12.904 1.00 97.12 88 LEU A C 1
ATOM 706 O O . LEU A 1 88 ? -10.074 1.245 11.892 1.00 97.12 88 LEU A O 1
ATOM 710 N N . ASP A 1 89 ? -11.669 2.284 13.076 1.00 96.81 89 ASP A N 1
ATOM 711 C CA . ASP A 1 89 ? -12.731 2.019 12.097 1.00 96.81 89 ASP A CA 1
ATOM 712 C C . ASP A 1 89 ? -12.457 2.692 10.743 1.00 96.81 89 ASP A C 1
ATOM 714 O O . ASP A 1 89 ? -12.588 2.054 9.705 1.00 96.81 89 ASP A O 1
ATOM 718 N N . ARG A 1 90 ? -11.932 3.927 10.729 1.00 97.50 90 ARG A N 1
ATOM 719 C CA . ARG A 1 90 ? -11.481 4.566 9.478 1.00 97.50 90 ARG A CA 1
ATOM 720 C C . ARG A 1 90 ? -10.336 3.807 8.809 1.00 97.50 90 ARG A C 1
ATOM 722 O O . ARG A 1 90 ? -10.238 3.795 7.585 1.00 97.50 90 ARG A O 1
ATOM 729 N N . SER A 1 91 ? -9.458 3.190 9.599 1.00 97.44 91 SER A N 1
ATOM 730 C CA . SER A 1 91 ? -8.408 2.322 9.059 1.00 97.44 91 SER A CA 1
ATOM 731 C C . SER A 1 91 ? -8.996 1.041 8.462 1.00 97.44 91 SER A C 1
ATOM 733 O O . SER A 1 91 ? -8.552 0.621 7.400 1.00 97.44 91 SER A O 1
ATOM 735 N N . VAL A 1 92 ? -10.015 0.449 9.091 1.00 97.88 92 VAL A N 1
ATOM 736 C CA . VAL A 1 92 ? -10.744 -0.709 8.544 1.00 97.88 92 VAL A CA 1
ATOM 737 C C . VAL A 1 92 ? -11.408 -0.356 7.213 1.00 97.88 92 VAL A C 1
ATOM 739 O O . VAL A 1 92 ? -11.257 -1.109 6.253 1.00 97.88 92 VAL A O 1
ATOM 742 N N . ASP A 1 93 ? -12.073 0.799 7.122 1.00 97.38 93 ASP A N 1
ATOM 743 C CA . ASP A 1 93 ? -12.685 1.277 5.875 1.00 97.38 93 ASP A CA 1
ATOM 744 C C . ASP A 1 93 ? -11.644 1.449 4.764 1.00 97.38 93 ASP A C 1
ATOM 746 O O . ASP A 1 93 ? -11.861 1.017 3.631 1.00 97.38 93 ASP A O 1
ATOM 750 N N . PHE A 1 94 ? -10.482 2.021 5.101 1.00 97.75 94 PHE A N 1
ATOM 751 C CA . PHE A 1 94 ? -9.355 2.123 4.179 1.00 97.75 94 PHE A CA 1
ATOM 752 C C . PHE A 1 94 ? -8.931 0.740 3.660 1.00 97.75 94 PHE A C 1
ATOM 754 O O . PHE A 1 94 ? -8.887 0.540 2.452 1.00 97.75 94 PHE A O 1
ATOM 761 N N . TYR A 1 95 ? -8.665 -0.235 4.534 1.00 97.75 95 TYR A N 1
ATOM 762 C CA . TYR A 1 95 ? -8.206 -1.557 4.090 1.00 97.75 95 TYR A CA 1
ATOM 763 C C . TYR A 1 95 ? -9.263 -2.323 3.292 1.00 97.75 95 TYR A C 1
ATOM 765 O O . TYR A 1 95 ? -8.929 -2.969 2.309 1.00 97.75 95 TYR A O 1
ATOM 773 N N . ARG A 1 96 ? -10.552 -2.211 3.624 1.00 97.00 96 ARG A N 1
ATOM 774 C CA . ARG A 1 96 ? -11.616 -2.786 2.778 1.00 97.00 96 ARG A CA 1
ATOM 775 C C . ARG A 1 96 ? -11.599 -2.200 1.366 1.00 97.00 96 ARG A C 1
ATOM 777 O O . ARG A 1 96 ? -11.768 -2.937 0.398 1.00 97.00 96 ARG A O 1
ATOM 784 N N . GLY A 1 97 ? -11.345 -0.897 1.252 1.00 97.06 97 GLY A N 1
ATOM 785 C CA . GLY A 1 97 ? -11.175 -0.231 -0.035 1.00 97.06 97 GLY A CA 1
ATOM 786 C C . GLY A 1 97 ? -9.943 -0.705 -0.812 1.00 97.06 97 GLY A C 1
ATOM 787 O O . GLY A 1 97 ? -10.008 -0.785 -2.036 1.00 97.06 97 GLY A O 1
ATOM 788 N N . THR A 1 98 ? -8.837 -1.065 -0.145 1.00 97.25 98 THR A N 1
ATOM 789 C CA . THR A 1 98 ? -7.641 -1.558 -0.855 1.00 97.25 98 THR A CA 1
ATOM 790 C C . THR A 1 98 ? 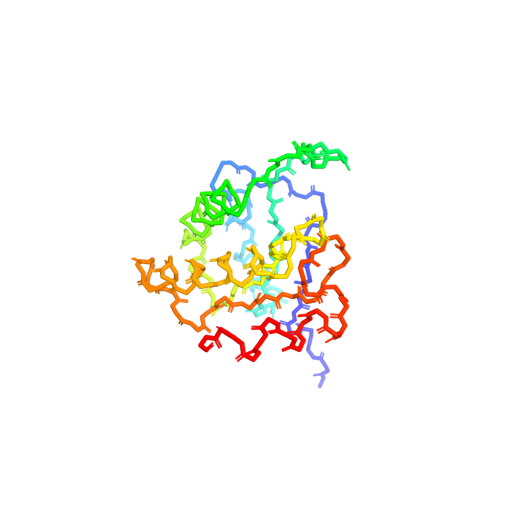-7.902 -2.894 -1.539 1.00 97.25 98 THR A C 1
ATOM 792 O O . THR A 1 98 ? -7.519 -3.038 -2.693 1.00 97.25 98 THR A O 1
ATOM 795 N N . PHE A 1 99 ? -8.633 -3.819 -0.904 1.00 95.62 99 PHE A N 1
ATOM 796 C CA . PHE A 1 99 ? -9.026 -5.084 -1.544 1.00 95.62 99 PHE A CA 1
ATOM 797 C C . PHE A 1 99 ? -9.881 -4.866 -2.798 1.00 95.62 99 PHE A C 1
ATOM 799 O O . PHE A 1 99 ? -9.663 -5.525 -3.808 1.00 95.62 99 PHE A O 1
ATOM 806 N N . GLN A 1 100 ? -10.825 -3.918 -2.761 1.00 96.38 100 GLN A N 1
ATOM 807 C CA . GLN A 1 100 ? -11.642 -3.584 -3.934 1.00 96.38 100 GLN A CA 1
ATOM 808 C C . GLN A 1 100 ? -10.777 -3.057 -5.086 1.00 96.38 100 GLN A C 1
ATOM 810 O O . GLN A 1 100 ? -10.903 -3.514 -6.218 1.00 96.38 100 GLN A O 1
ATOM 815 N N . ILE A 1 101 ? -9.855 -2.137 -4.789 1.00 97.38 101 ILE A N 1
ATOM 816 C CA . ILE A 1 101 ? -8.927 -1.592 -5.788 1.00 97.38 101 ILE A CA 1
ATOM 817 C C . ILE A 1 101 ? -8.006 -2.687 -6.336 1.00 97.38 101 ILE A C 1
ATOM 819 O O . ILE A 1 101 ? -7.753 -2.715 -7.539 1.00 97.38 101 ILE A O 1
ATOM 823 N N . ASP A 1 102 ? -7.514 -3.583 -5.481 1.00 96.00 102 ASP A N 1
ATOM 824 C CA . ASP A 1 102 ? -6.658 -4.691 -5.894 1.00 96.00 102 ASP A CA 1
ATOM 825 C C . ASP A 1 102 ? -7.355 -5.611 -6.899 1.00 96.00 102 ASP A C 1
ATOM 827 O O . ASP A 1 102 ? -6.756 -5.967 -7.916 1.00 96.00 102 ASP A O 1
ATOM 831 N N . GLU A 1 103 ? -8.617 -5.962 -6.647 1.00 96.31 103 GLU A N 1
ATOM 832 C CA . GLU A 1 103 ? -9.440 -6.741 -7.578 1.00 96.31 103 GLU A CA 1
ATOM 833 C C . GLU A 1 103 ? -9.641 -5.997 -8.905 1.00 96.31 103 GLU A C 1
ATOM 835 O O . GLU A 1 103 ? -9.360 -6.541 -9.974 1.00 96.31 103 GLU A O 1
ATOM 840 N N . GLU A 1 104 ? -10.047 -4.724 -8.856 1.00 97.06 104 GLU A N 1
ATOM 841 C CA . GLU A 1 104 ? -10.284 -3.909 -10.055 1.00 97.06 104 GLU A CA 1
ATOM 842 C C . GLU A 1 104 ? -9.037 -3.735 -10.931 1.00 97.06 104 GLU A C 1
ATOM 844 O O . GLU A 1 104 ? -9.127 -3.698 -12.159 1.00 97.06 104 GLU A O 1
ATOM 849 N N . LEU A 1 105 ? -7.863 -3.627 -10.307 1.00 96.06 105 LEU A N 1
ATOM 850 C CA . LEU A 1 105 ? -6.586 -3.471 -10.997 1.00 96.06 105 LEU A CA 1
ATOM 851 C C . LEU A 1 105 ? -5.940 -4.813 -11.379 1.00 96.06 105 LEU A C 1
ATOM 853 O O . LEU A 1 105 ? -4.856 -4.821 -11.972 1.00 96.06 105 LEU A O 1
ATOM 857 N N . GLY A 1 106 ? -6.571 -5.947 -11.059 1.00 94.25 106 GLY A N 1
ATOM 858 C CA . GLY A 1 106 ? -6.058 -7.281 -11.371 1.00 94.25 106 GLY A CA 1
ATOM 859 C C . GLY A 1 106 ? -4.788 -7.646 -10.593 1.00 94.25 106 GLY A C 1
ATOM 860 O O . GLY A 1 106 ? -3.922 -8.368 -11.109 1.00 94.25 106 GLY A O 1
ATOM 861 N N . CYS A 1 107 ? -4.645 -7.142 -9.364 1.00 92.62 107 CYS A N 1
ATOM 862 C CA . CYS A 1 107 ? -3.555 -7.449 -8.438 1.00 92.62 107 CYS A CA 1
ATOM 863 C C . CYS A 1 107 ? -3.956 -8.041 -7.064 1.00 92.62 107 CYS A C 1
ATOM 865 O O . CYS A 1 107 ? -3.149 -7.903 -6.134 1.00 92.62 107 CYS A O 1
ATOM 867 N N . PRO A 1 108 ? -5.084 -8.772 -6.903 1.00 92.94 108 PRO A N 1
ATOM 868 C CA . PRO A 1 108 ? -5.417 -9.376 -5.615 1.00 92.94 108 PRO A CA 1
ATOM 869 C C . PRO A 1 108 ? -4.317 -10.340 -5.153 1.00 92.94 108 PRO A C 1
ATOM 871 O O . PRO A 1 108 ? -3.718 -11.077 -5.943 1.00 92.94 108 PRO A O 1
ATOM 874 N N . GLY A 1 109 ? -3.977 -10.272 -3.864 1.00 90.19 109 GLY A N 1
ATOM 875 C CA . GLY A 1 109 ? -2.914 -11.073 -3.245 1.00 90.19 109 GLY A CA 1
ATOM 876 C C . GLY A 1 109 ? -1.476 -10.688 -3.632 1.00 90.19 109 GLY A C 1
ATOM 877 O O . GLY A 1 109 ? -0.526 -11.297 -3.130 1.00 90.19 109 GLY A O 1
ATOM 878 N N . ARG A 1 110 ? -1.271 -9.681 -4.498 1.00 91.75 110 ARG A N 1
ATOM 879 C CA . ARG A 1 110 ? 0.076 -9.188 -4.853 1.00 91.75 110 ARG A CA 1
ATOM 880 C C . ARG A 1 110 ? 0.559 -8.060 -3.951 1.00 91.75 110 ARG A C 1
ATOM 882 O O . ARG A 1 110 ? 1.773 -7.865 -3.859 1.00 91.75 110 ARG A O 1
ATOM 889 N N . VAL A 1 111 ? -0.346 -7.326 -3.309 1.00 93.81 111 VAL A N 1
ATOM 890 C CA . VAL A 1 111 ? -0.000 -6.230 -2.398 1.00 93.81 111 VAL A CA 1
ATOM 891 C C . VAL A 1 111 ? 0.167 -6.757 -0.975 1.00 93.81 111 VAL A C 1
ATOM 893 O O . VAL A 1 111 ? -0.652 -7.516 -0.468 1.00 93.81 111 VAL A O 1
ATOM 896 N N . THR A 1 112 ? 1.256 -6.364 -0.317 1.00 93.38 112 THR A N 1
ATOM 897 C CA . THR A 1 112 ? 1.470 -6.562 1.117 1.00 93.38 112 THR A CA 1
ATOM 8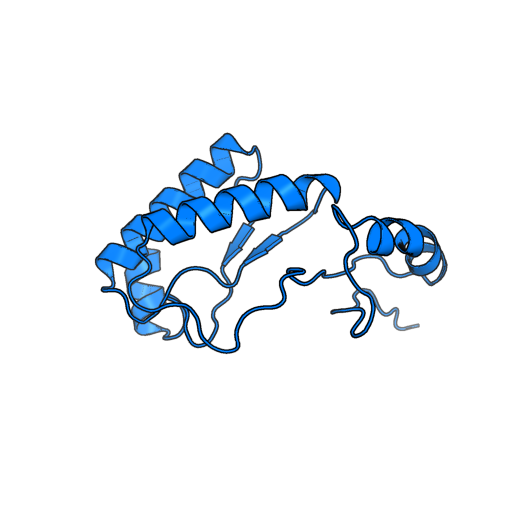98 C C . THR A 1 112 ? 1.544 -5.229 1.826 1.00 93.38 112 THR A C 1
ATOM 900 O O . THR A 1 112 ? 2.320 -4.357 1.436 1.00 93.38 112 THR A O 1
ATOM 903 N N . HIS A 1 113 ? 0.779 -5.103 2.902 1.00 93.69 113 HIS A N 1
ATOM 904 C CA . HIS A 1 113 ? 0.773 -3.926 3.754 1.00 93.69 113 HIS A CA 1
ATOM 905 C C . HIS A 1 113 ? 1.801 -4.100 4.877 1.00 93.69 113 HIS A C 1
ATOM 907 O O . HIS A 1 113 ? 1.655 -4.961 5.743 1.00 93.69 113 HIS A O 1
ATOM 913 N N . GLU A 1 114 ? 2.878 -3.317 4.832 1.00 90.88 114 GLU A N 1
ATOM 914 C CA . GLU A 1 114 ? 3.965 -3.391 5.812 1.00 90.88 114 GLU A CA 1
ATOM 915 C C . GLU A 1 114 ? 3.579 -2.671 7.111 1.00 90.88 114 GLU A C 1
ATOM 917 O O . GLU A 1 114 ? 3.075 -1.545 7.101 1.00 90.88 114 GLU A O 1
ATOM 922 N N . THR A 1 115 ? 3.895 -3.283 8.254 1.00 93.19 115 THR A N 1
ATOM 923 C CA . THR A 1 115 ? 3.882 -2.598 9.551 1.00 93.19 115 THR A CA 1
ATOM 924 C C . THR A 1 115 ? 4.959 -1.512 9.559 1.00 93.19 115 THR A C 1
ATOM 926 O O . THR A 1 115 ? 6.149 -1.814 9.482 1.00 93.19 115 THR A O 1
ATOM 929 N N . HIS A 1 116 ? 4.572 -0.242 9.662 1.00 91.81 116 HIS A N 1
ATOM 930 C CA . HIS A 1 116 ? 5.515 0.876 9.610 1.00 91.81 116 HIS A CA 1
ATOM 931 C C . HIS A 1 116 ? 5.061 2.022 10.520 1.00 91.81 116 HIS A C 1
ATOM 933 O O . HIS A 1 116 ? 3.865 2.229 10.705 1.00 91.81 116 HIS A O 1
ATOM 939 N N . ARG A 1 117 ? 6.002 2.800 11.072 1.00 89.88 117 ARG A N 1
ATOM 940 C CA . ARG A 1 117 ? 5.672 4.011 11.846 1.00 89.88 117 ARG A CA 1
ATOM 941 C C . ARG A 1 117 ? 4.836 4.985 11.021 1.00 89.88 117 ARG A C 1
ATOM 943 O O . ARG A 1 117 ? 5.027 5.077 9.804 1.00 89.88 117 ARG A O 1
ATOM 950 N N . ASN A 1 118 ? 3.951 5.727 11.677 1.00 89.69 118 ASN A N 1
ATOM 951 C CA . ASN A 1 118 ? 3.031 6.668 11.040 1.00 89.69 118 ASN A CA 1
ATOM 952 C C . ASN A 1 118 ? 1.958 5.989 10.149 1.00 89.69 118 ASN A C 1
ATOM 954 O O . ASN A 1 118 ? 1.344 6.640 9.297 1.00 89.69 118 ASN A O 1
ATOM 958 N N . ARG A 1 119 ? 1.744 4.670 10.275 1.00 93.44 119 ARG A N 1
ATOM 959 C CA . ARG A 1 119 ? 0.780 3.882 9.479 1.00 93.44 119 ARG A CA 1
ATOM 960 C C . ARG A 1 119 ? -0.203 3.143 10.376 1.00 93.44 119 ARG A C 1
ATOM 962 O O . ARG A 1 119 ? 0.120 2.817 11.511 1.00 93.44 119 ARG A O 1
ATOM 969 N N . SER A 1 120 ? -1.379 2.810 9.842 1.00 95.44 120 SER A N 1
ATOM 970 C CA . SER A 1 120 ? -2.457 2.170 10.614 1.00 95.44 120 SER A CA 1
ATOM 971 C C . SER A 1 120 ? -2.042 0.848 11.280 1.00 95.44 120 SER A C 1
ATOM 973 O O . SER A 1 120 ? -2.574 0.505 12.329 1.00 95.44 120 SER A O 1
ATOM 975 N N . LEU A 1 121 ? -1.082 0.116 10.697 1.00 95.69 121 LEU A N 1
ATOM 976 C CA . LEU A 1 121 ? -0.565 -1.155 11.231 1.00 95.69 121 LEU A CA 1
ATOM 977 C C . LEU A 1 121 ? 0.682 -0.981 12.116 1.00 95.69 121 LEU A C 1
ATOM 979 O O . LEU A 1 121 ? 1.406 -1.945 12.345 1.00 95.69 121 LEU A O 1
ATOM 983 N N . PHE A 1 122 ? 0.992 0.237 12.572 1.00 94.38 122 PHE A N 1
ATOM 984 C CA . PHE A 1 122 ? 2.205 0.503 13.349 1.00 94.38 122 PHE A CA 1
ATOM 985 C C . PHE A 1 122 ? 2.243 -0.269 14.673 1.00 94.38 122 PHE A C 1
ATOM 987 O O . PHE A 1 122 ? 3.277 -0.833 15.027 1.00 94.38 122 PHE A O 1
ATOM 994 N N . THR A 1 123 ? 1.128 -0.292 15.409 1.00 95.81 123 THR A N 1
ATOM 995 C CA . THR A 1 123 ? 1.055 -0.989 16.697 1.00 95.81 123 THR A CA 1
ATOM 996 C C . THR A 1 123 ? 0.451 -2.382 16.516 1.00 95.81 123 THR A C 1
ATOM 998 O O . THR A 1 123 ? -0.494 -2.542 15.737 1.00 95.81 123 THR A O 1
ATOM 1001 N N . PRO A 1 124 ? 0.930 -3.398 17.256 1.00 95.44 124 PRO A N 1
ATOM 1002 C CA . PRO A 1 124 ? 0.391 -4.753 17.148 1.00 95.44 124 PRO A CA 1
ATOM 1003 C C . PRO A 1 124 ? -1.092 -4.828 17.542 1.00 95.44 124 PRO A C 1
ATOM 1005 O O . PRO A 1 124 ? -1.835 -5.625 16.977 1.00 95.44 124 PRO A O 1
ATOM 1008 N N . TYR A 1 125 ? -1.551 -3.975 18.463 1.00 97.06 125 TYR A N 1
ATOM 1009 C CA . TYR A 1 125 ? -2.953 -3.928 18.889 1.00 97.06 125 TYR A CA 1
ATOM 1010 C C . TYR A 1 125 ? -3.873 -3.335 17.819 1.00 97.06 125 TYR A C 1
ATOM 1012 O O . TYR A 1 125 ? -4.936 -3.894 17.553 1.00 97.06 125 TYR A O 1
ATOM 1020 N N . ALA A 1 126 ? -3.454 -2.240 17.171 1.00 95.94 126 ALA A N 1
ATOM 1021 C CA . ALA A 1 126 ? -4.192 -1.678 16.044 1.00 95.94 126 ALA A CA 1
ATOM 1022 C C . ALA A 1 126 ? -4.212 -2.661 14.867 1.00 95.94 126 ALA A C 1
ATOM 1024 O O . ALA A 1 126 ? -5.274 -2.914 14.305 1.00 95.94 126 ALA A O 1
ATOM 1025 N N . ALA A 1 127 ? -3.062 -3.267 14.548 1.00 96.56 127 ALA A N 1
ATOM 1026 C CA . ALA A 1 127 ? -2.960 -4.270 13.496 1.00 96.56 127 ALA A CA 1
ATOM 1027 C C . ALA A 1 127 ? -3.896 -5.458 13.754 1.00 96.56 127 ALA A C 1
ATOM 1029 O O . ALA A 1 127 ? -4.675 -5.802 12.872 1.00 96.56 127 ALA A O 1
ATOM 1030 N N 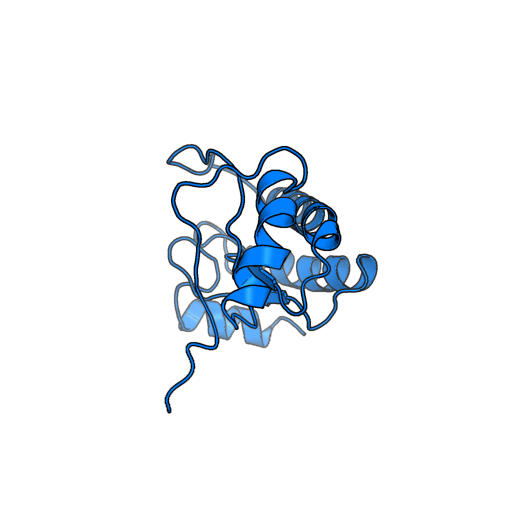. LYS A 1 128 ? -3.895 -6.024 14.970 1.00 97.19 128 LYS A N 1
ATOM 1031 C CA . LYS A 1 128 ? -4.820 -7.097 15.358 1.00 97.19 128 LYS A CA 1
ATOM 1032 C C . LYS A 1 128 ? -6.283 -6.689 15.149 1.00 97.19 128 LYS A C 1
ATOM 1034 O O . LYS A 1 128 ? -7.009 -7.399 14.466 1.00 97.19 128 LYS A O 1
ATOM 1039 N N . HIS A 1 129 ? -6.691 -5.536 15.682 1.00 97.00 129 HIS A N 1
ATOM 1040 C CA . HIS A 1 129 ? -8.069 -5.050 15.564 1.00 97.00 129 HIS A CA 1
ATOM 1041 C C . HIS A 1 129 ? -8.519 -4.880 14.107 1.00 97.00 129 HIS A C 1
ATOM 1043 O O . HIS A 1 129 ? -9.660 -5.177 13.762 1.00 97.00 129 HIS A O 1
ATOM 1049 N N . ILE A 1 130 ? -7.631 -4.365 13.254 1.00 97.25 130 ILE A N 1
ATOM 1050 C CA . ILE A 1 130 ? -7.911 -4.171 11.832 1.00 97.25 130 ILE A CA 1
ATOM 1051 C C . ILE A 1 130 ? -8.015 -5.527 11.129 1.00 97.25 130 ILE A C 1
ATOM 1053 O O . ILE A 1 130 ? -8.998 -5.756 10.432 1.00 97.25 130 ILE A O 1
ATOM 1057 N N . LEU A 1 131 ? -7.043 -6.423 11.343 1.00 95.50 131 LEU A N 1
ATOM 1058 C CA . LEU A 1 131 ? -6.988 -7.754 10.726 1.00 95.50 131 LEU A CA 1
ATOM 1059 C C . LEU A 1 131 ? -8.209 -8.618 11.069 1.00 95.50 131 LEU A C 1
ATOM 1061 O O . LEU A 1 131 ? -8.657 -9.387 10.233 1.00 95.50 131 LEU A O 1
ATOM 1065 N N . GLU A 1 132 ? -8.792 -8.459 12.257 1.00 97.06 132 GLU A N 1
ATOM 1066 C CA . GLU A 1 132 ? -10.029 -9.152 12.650 1.00 97.06 132 GLU A CA 1
ATOM 1067 C C . GLU A 1 132 ? -11.284 -8.663 11.892 1.00 97.06 132 GLU A C 1
ATOM 1069 O O . GLU A 1 132 ? -12.322 -9.321 11.933 1.00 97.06 132 GLU A O 1
ATOM 1074 N N . LYS A 1 133 ? -11.222 -7.504 11.220 1.00 96.69 133 LYS A N 1
ATOM 1075 C CA . LYS A 1 133 ? -12.367 -6.842 10.562 1.00 96.69 133 LYS A CA 1
ATOM 1076 C C . LYS A 1 133 ? -12.246 -6.734 9.037 1.00 96.69 133 LYS A C 1
ATOM 1078 O O . LYS A 1 133 ? -13.194 -6.258 8.390 1.00 96.69 133 LYS A O 1
ATOM 1083 N N . VAL A 1 134 ? -11.103 -7.109 8.474 1.00 91.88 134 VAL A N 1
ATOM 1084 C CA . VAL A 1 134 ? -10.827 -7.087 7.031 1.00 91.88 134 VAL A CA 1
ATOM 1085 C C . VAL A 1 134 ? -10.746 -8.526 6.496 1.00 91.88 134 VAL A C 1
ATOM 1087 O O . VAL A 1 134 ? -10.428 -9.413 7.285 1.00 91.88 134 VAL A O 1
ATOM 1090 N N . PRO A 1 135 ? -11.099 -8.768 5.218 1.00 76.56 135 PRO A N 1
ATOM 1091 C CA . PRO A 1 135 ? -11.086 -10.106 4.617 1.00 76.56 135 PRO A CA 1
ATOM 1092 C C . PRO A 1 135 ? -9.715 -10.791 4.612 1.00 76.56 135 PRO A C 1
ATOM 1094 O O . PRO A 1 135 ? -8.687 -10.075 4.554 1.00 76.56 135 PRO A O 1
#

Foldseek 3Di:
DDDDAEDEEDPPFACPPLSPSVVVCVVVCVVVVHNDYHYDPRDPDDPDDDPPDALVNQLVVVLVSVVSCVVVVDQAAEDQGAFPVDDLVSLLVSQQSVQVSCVVSVNHPRYDHDQDPRHQNVDVVSVVSSVVRHD

InterPro domains:
  IPR036237 Xylose isomerase-like superfamily [SSF51658] (47-135)

pLDDT: mean 85.1, std 13.97, range [46.28, 97.88]

Secondary structure (DSSP, 8-state):
-----EE---TT----GGGHHHHHHHHHHHHTT--EE---------SSPPTT--HHHHHHHHHHHHHHHGGG--S-EEE--S-TTS-HHHHHHHHHHHHHHHHHTT-TTTEEE---TTSTTSSHHHHHHHHTT--

Organism: NCBI:txid2078593